Protein AF-A0A949EMU1-F1 (afdb_monomer_lite)

Sequence (107 aa):
MLPRSVVQKVAEDYVKRFVQDVKIEEVCFRVFEEVDEIILSYLNSFIKPIDGANELLNQLRNRGCKLAIATTDKTERAELALKHLGISDLFDIVVGADKVEKSKPDS

Secondary structure (DSSP, 8-state):
---HHHHHHHHHHHHHTT-SS--HHHHHHHHHHHHHHHHHHTHHHH--PPTTHHHHHHHHHHTT---EEE-SS-HHHHHHHHHHTT-GGG-SEEE-GGG-SS-TT--

Structure (mmCIF, N/CA/C/O backbone):
data_AF-A0A949EMU1-F1
#
_entry.id   AF-A0A949EMU1-F1
#
loop_
_atom_site.group_PDB
_atom_site.id
_atom_site.type_symbol
_atom_site.label_atom_id
_atom_site.label_alt_id
_atom_site.label_comp_id
_atom_site.label_asym_id
_atom_site.label_entity_id
_atom_site.label_seq_id
_atom_site.pdbx_PDB_ins_code
_atom_site.Cartn_x
_atom_site.Cartn_y
_atom_site.Cartn_z
_atom_site.occupancy
_atom_site.B_iso_or_equiv
_atom_site.auth_seq_id
_atom_site.auth_comp_id
_atom_site.auth_asym_id
_atom_site.auth_atom_id
_atom_site.pdbx_PDB_model_num
ATOM 1 N N . MET A 1 1 ? 12.077 -21.052 -3.722 1.00 63.72 1 MET A N 1
ATOM 2 C CA . MET A 1 1 ? 11.858 -19.865 -4.578 1.00 63.72 1 MET A CA 1
ATOM 3 C C . MET A 1 1 ? 13.225 -19.302 -4.941 1.00 63.72 1 MET A C 1
ATOM 5 O O . MET A 1 1 ? 14.073 -19.261 -4.058 1.00 63.72 1 MET A O 1
ATOM 9 N N . LEU A 1 2 ? 13.481 -18.962 -6.208 1.00 70.50 2 LEU A N 1
ATOM 10 C CA . LEU A 1 2 ? 14.756 -18.345 -6.603 1.00 70.50 2 LEU A CA 1
ATOM 11 C C . LEU A 1 2 ? 14.876 -16.938 -5.982 1.00 70.50 2 LEU A C 1
ATOM 13 O O . LEU A 1 2 ? 13.848 -16.267 -5.847 1.00 70.50 2 LEU A O 1
ATOM 17 N N . PRO A 1 3 ? 16.083 -16.469 -5.609 1.00 79.94 3 PRO A N 1
ATOM 18 C CA . PRO A 1 3 ? 16.269 -15.097 -5.141 1.00 79.94 3 PRO A CA 1
ATOM 19 C C . PRO A 1 3 ? 15.814 -14.084 -6.201 1.00 79.94 3 PRO A C 1
ATOM 21 O O . PRO A 1 3 ? 16.055 -14.294 -7.392 1.00 79.94 3 PRO A O 1
ATOM 24 N N . ARG A 1 4 ? 15.199 -12.966 -5.780 1.00 70.88 4 ARG A N 1
ATOM 25 C CA . ARG A 1 4 ? 14.719 -11.904 -6.694 1.00 70.88 4 ARG A CA 1
ATOM 26 C C . ARG A 1 4 ? 15.803 -11.431 -7.665 1.00 70.88 4 ARG A C 1
ATOM 28 O O . ARG A 1 4 ? 15.521 -11.284 -8.847 1.00 70.88 4 ARG A O 1
ATOM 35 N N . SER A 1 5 ? 17.038 -11.284 -7.187 1.00 75.62 5 SER A N 1
ATOM 36 C CA . SER A 1 5 ? 18.192 -10.889 -8.003 1.00 75.62 5 SER A CA 1
ATOM 37 C C . SER A 1 5 ? 18.497 -11.870 -9.140 1.00 75.62 5 SER A C 1
ATOM 39 O O . SER A 1 5 ? 18.894 -11.452 -10.224 1.00 75.62 5 SER A O 1
ATOM 41 N N . VAL A 1 6 ? 18.277 -13.171 -8.926 1.00 83.75 6 VAL A N 1
ATOM 42 C CA . VAL A 1 6 ? 18.477 -14.200 -9.958 1.00 83.75 6 VAL A CA 1
ATOM 43 C C . VAL A 1 6 ? 17.371 -14.125 -11.004 1.00 83.75 6 VAL A C 1
ATOM 45 O O . VAL A 1 6 ? 17.660 -14.147 -12.195 1.00 83.75 6 VAL A O 1
ATOM 48 N N . VAL A 1 7 ? 16.114 -13.999 -10.569 1.00 84.00 7 VAL A N 1
ATOM 49 C CA . VAL A 1 7 ? 14.965 -13.880 -11.482 1.00 84.00 7 VAL A CA 1
ATOM 50 C C . VAL A 1 7 ? 15.090 -12.628 -12.348 1.00 84.00 7 VAL A C 1
ATOM 52 O O . VAL A 1 7 ? 14.902 -12.708 -13.559 1.00 84.00 7 VAL A O 1
ATOM 55 N N . GLN A 1 8 ? 15.467 -11.500 -11.741 1.00 81.75 8 GLN A N 1
ATOM 56 C CA . GLN A 1 8 ? 15.688 -10.249 -12.454 1.00 81.75 8 GLN A CA 1
ATOM 57 C C . GLN A 1 8 ? 16.774 -10.419 -13.519 1.00 81.75 8 GLN A C 1
ATOM 59 O O . GLN A 1 8 ? 16.510 -10.177 -14.690 1.00 81.75 8 GLN A O 1
ATOM 64 N N . LYS A 1 9 ? 17.948 -10.947 -13.153 1.00 84.31 9 LYS A N 1
ATOM 65 C CA . LYS A 1 9 ? 19.047 -11.139 -14.107 1.00 84.31 9 LYS A CA 1
ATOM 66 C C . LYS A 1 9 ? 18.679 -12.049 -15.285 1.00 84.31 9 LYS A C 1
ATOM 68 O O . LYS A 1 9 ? 19.050 -11.760 -16.416 1.00 84.31 9 LYS A O 1
ATOM 73 N N . VAL A 1 10 ? 17.903 -13.109 -15.049 1.00 88.62 10 VAL A N 1
ATOM 74 C CA . VAL A 1 10 ? 17.406 -13.986 -16.126 1.00 88.62 10 VAL A CA 1
ATOM 75 C C . VAL A 1 10 ? 16.470 -13.236 -17.079 1.00 88.62 10 VAL A C 1
ATOM 77 O O . VAL A 1 10 ? 16.575 -13.413 -18.293 1.00 88.62 10 VAL A O 1
ATOM 80 N N . ALA A 1 11 ? 15.571 -12.400 -16.553 1.00 85.56 11 ALA A N 1
ATOM 81 C CA . ALA A 1 11 ? 14.683 -11.581 -17.376 1.00 85.56 11 ALA A CA 1
ATOM 82 C C . ALA A 1 11 ? 15.474 -10.559 -18.212 1.00 85.56 11 ALA A C 1
ATOM 84 O O . ALA A 1 11 ? 15.238 -10.426 -19.412 1.00 85.56 11 ALA A O 1
ATOM 85 N N . GLU A 1 12 ? 16.462 -9.903 -17.600 1.00 84.88 12 GLU A N 1
ATOM 86 C CA . GLU A 1 12 ? 17.366 -8.967 -18.273 1.00 84.88 12 GLU A CA 1
ATOM 87 C C . GLU A 1 12 ? 18.137 -9.630 -19.423 1.00 84.88 12 GLU A C 1
ATOM 89 O O . GLU A 1 12 ? 18.146 -9.125 -20.550 1.00 84.88 12 GLU A O 1
ATOM 94 N N . ASP A 1 13 ? 18.750 -10.785 -19.153 1.00 87.62 13 ASP A N 1
ATOM 95 C CA . ASP A 1 13 ? 19.507 -11.554 -20.142 1.00 87.62 13 ASP A CA 1
ATOM 96 C C . ASP A 1 13 ? 18.611 -12.039 -21.289 1.00 87.62 13 ASP A C 1
ATOM 98 O O . ASP A 1 13 ? 19.051 -12.088 -22.438 1.00 87.62 13 ASP A O 1
ATOM 102 N N . TYR A 1 14 ? 17.351 -12.386 -21.006 1.00 88.06 14 TYR A N 1
ATOM 103 C CA . TYR A 1 14 ? 16.387 -12.784 -22.029 1.00 88.06 14 TYR A CA 1
ATOM 104 C C . TYR A 1 14 ? 16.056 -11.629 -22.981 1.00 88.06 14 TYR A C 1
ATOM 106 O O . TYR A 1 14 ? 16.136 -11.809 -24.194 1.00 88.06 14 TYR A O 1
ATOM 114 N N . VAL A 1 15 ? 15.743 -10.437 -22.460 1.00 85.00 15 VAL A N 1
ATOM 115 C CA . VAL A 1 15 ? 15.397 -9.259 -23.281 1.00 85.00 15 VAL A CA 1
ATOM 116 C C . VAL A 1 15 ? 16.571 -8.833 -24.167 1.00 85.00 15 VAL A C 1
ATOM 118 O O . VAL A 1 15 ? 16.394 -8.594 -25.364 1.00 85.00 15 VAL A O 1
ATOM 121 N N . LYS A 1 16 ? 17.792 -8.835 -23.615 1.00 85.31 16 LYS A N 1
ATOM 122 C CA . LYS A 1 16 ? 19.028 -8.494 -24.343 1.00 85.31 16 LYS A CA 1
ATOM 123 C C . LYS A 1 16 ? 19.326 -9.406 -25.539 1.00 85.31 16 LYS A C 1
ATOM 125 O O . LYS A 1 16 ? 20.077 -9.009 -26.425 1.00 85.31 16 LYS A O 1
ATOM 130 N N . ARG A 1 17 ? 18.747 -10.614 -25.606 1.00 87.81 17 ARG A N 1
ATOM 131 C CA . ARG A 1 17 ? 18.896 -11.506 -26.775 1.00 87.81 17 ARG A CA 1
ATOM 132 C C . ARG A 1 17 ? 18.153 -11.004 -28.011 1.00 87.81 17 ARG A C 1
ATOM 134 O O . ARG A 1 17 ? 18.533 -11.380 -29.115 1.00 87.81 17 ARG A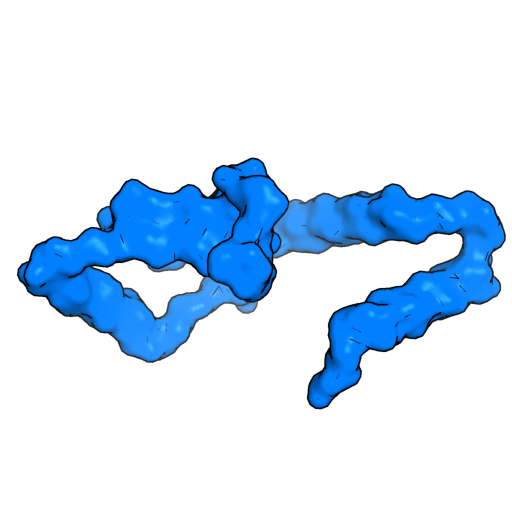 O 1
ATOM 141 N N . PHE A 1 18 ? 17.107 -10.201 -27.832 1.00 85.38 18 PHE A N 1
ATOM 142 C CA . PHE A 1 18 ? 16.237 -9.753 -28.922 1.00 85.38 18 PHE A CA 1
ATOM 143 C C . PHE A 1 18 ? 16.444 -8.283 -29.290 1.00 85.38 18 PHE A C 1
ATOM 145 O O . PHE A 1 18 ? 16.166 -7.907 -30.425 1.00 85.38 18 PHE A O 1
ATOM 152 N N . VAL A 1 19 ? 16.939 -7.458 -28.361 1.00 83.12 19 VAL A N 1
ATOM 153 C CA . VAL A 1 19 ? 17.149 -6.022 -28.584 1.00 83.12 19 VAL A CA 1
ATOM 154 C C . VAL A 1 19 ? 18.510 -5.603 -28.028 1.00 83.12 19 VAL A C 1
ATOM 156 O O . VAL A 1 19 ? 18.767 -5.751 -26.832 1.00 83.12 19 VAL A O 1
ATOM 159 N N . GLN A 1 20 ? 19.381 -5.079 -28.896 1.00 73.75 20 GLN A N 1
ATOM 160 C CA . GLN A 1 20 ? 20.632 -4.435 -28.482 1.00 73.75 20 GLN A CA 1
ATOM 161 C C . GLN A 1 20 ? 20.378 -2.957 -28.140 1.00 73.75 20 GLN A C 1
ATOM 163 O O . GLN A 1 20 ? 19.461 -2.352 -28.687 1.00 73.75 20 GLN A O 1
ATOM 168 N N . ASP A 1 21 ? 21.157 -2.404 -27.205 1.00 74.25 21 ASP A N 1
ATOM 169 C CA . ASP A 1 21 ? 21.038 -1.023 -26.696 1.00 74.25 21 ASP A CA 1
ATOM 170 C C . ASP A 1 21 ? 19.704 -0.660 -26.010 1.00 74.25 21 ASP A C 1
ATOM 172 O O . ASP A 1 21 ? 19.245 0.481 -26.050 1.00 74.25 21 ASP A O 1
ATOM 176 N N . VAL A 1 22 ? 19.087 -1.613 -25.305 1.00 77.62 22 VAL A N 1
ATOM 177 C CA . VAL A 1 22 ? 17.953 -1.330 -24.409 1.00 77.62 22 VAL A CA 1
ATOM 178 C C . VAL A 1 22 ? 18.435 -0.891 -23.025 1.00 77.62 22 VAL A C 1
ATOM 180 O O . VAL A 1 22 ? 19.202 -1.595 -22.364 1.00 77.62 22 VAL A O 1
ATOM 183 N N . LYS A 1 23 ? 17.912 0.247 -22.549 1.00 83.94 23 LYS A N 1
ATOM 184 C CA . LYS A 1 23 ? 17.961 0.632 -21.133 1.00 83.94 23 LYS A CA 1
ATOM 185 C C . LYS A 1 23 ? 16.914 -0.169 -20.372 1.00 83.94 23 LYS A C 1
ATOM 187 O O . LYS A 1 23 ? 15.724 0.141 -20.411 1.00 83.94 23 LYS A O 1
ATOM 192 N N . ILE A 1 24 ? 17.362 -1.233 -19.721 1.00 78.94 24 ILE A N 1
ATOM 193 C CA . ILE A 1 24 ? 16.494 -2.172 -19.005 1.00 78.94 24 ILE A CA 1
ATOM 194 C C . ILE A 1 24 ? 15.673 -1.458 -17.937 1.00 78.94 24 ILE A C 1
ATOM 196 O O . ILE A 1 24 ? 14.498 -1.763 -17.779 1.00 78.94 24 ILE A O 1
ATOM 200 N N . GLU A 1 25 ? 16.262 -0.492 -17.241 1.00 78.25 25 GLU A N 1
ATOM 201 C CA . GLU A 1 25 ? 15.592 0.268 -16.189 1.00 78.25 25 GLU A CA 1
ATOM 202 C C . GLU A 1 25 ? 14.366 1.010 -16.734 1.00 78.25 25 GLU A C 1
ATOM 204 O O . GLU A 1 25 ? 13.311 1.008 -16.106 1.00 78.25 25 GLU A O 1
ATOM 209 N N . GLU A 1 26 ? 14.485 1.586 -17.931 1.00 81.94 26 GLU A N 1
ATOM 210 C CA . GLU A 1 26 ? 13.410 2.319 -18.599 1.00 81.94 26 GLU A CA 1
ATOM 211 C C . GLU A 1 26 ? 12.307 1.372 -19.089 1.00 81.94 26 GLU A C 1
ATOM 213 O O . GLU A 1 26 ? 11.123 1.646 -18.904 1.00 81.94 26 GLU A O 1
ATOM 218 N N . VAL A 1 27 ? 12.681 0.213 -19.640 1.00 83.94 27 VAL A N 1
ATOM 219 C CA . VAL A 1 27 ? 11.716 -0.829 -20.028 1.00 83.94 27 VAL A CA 1
ATOM 220 C C . VAL A 1 27 ? 10.968 -1.360 -18.808 1.00 83.94 27 VAL A C 1
ATOM 222 O O . VAL A 1 27 ? 9.743 -1.436 -18.830 1.00 83.94 27 VAL A O 1
ATOM 225 N N . CYS A 1 28 ? 11.685 -1.688 -17.732 1.00 81.31 28 CYS A N 1
ATOM 226 C CA . CYS A 1 28 ? 11.091 -2.126 -16.475 1.00 81.31 28 CYS A CA 1
ATOM 227 C C . CYS A 1 28 ? 10.118 -1.077 -15.940 1.00 81.31 28 CYS A C 1
ATOM 229 O O . CYS A 1 28 ? 8.997 -1.431 -15.592 1.00 81.31 28 CYS A O 1
ATOM 231 N N . PHE A 1 29 ? 10.518 0.198 -15.914 1.00 80.12 29 PHE A N 1
ATOM 232 C CA . PHE A 1 29 ? 9.661 1.288 -15.454 1.00 80.12 29 PHE A CA 1
ATOM 233 C C . PHE A 1 29 ? 8.344 1.343 -16.237 1.00 80.12 29 PHE A C 1
ATOM 235 O O . PHE A 1 29 ? 7.279 1.310 -15.627 1.00 80.12 29 PHE A O 1
ATOM 242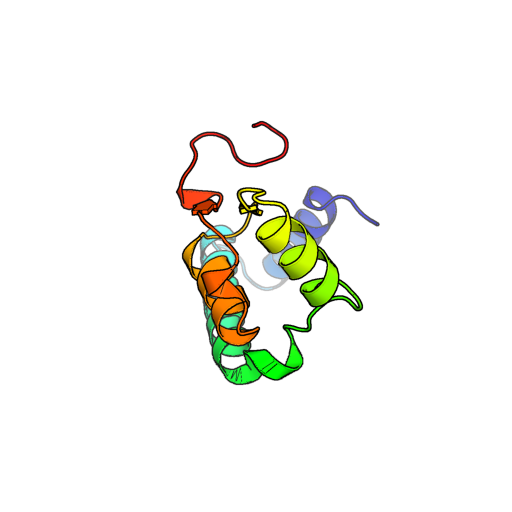 N N . ARG A 1 30 ? 8.405 1.312 -17.574 1.00 84.62 30 ARG A N 1
ATOM 243 C CA . ARG A 1 30 ? 7.205 1.328 -18.425 1.00 84.62 30 ARG A CA 1
ATOM 244 C C . ARG A 1 30 ? 6.312 0.107 -18.217 1.00 84.62 30 ARG A C 1
ATOM 246 O O . ARG A 1 30 ? 5.102 0.251 -18.120 1.00 84.62 30 ARG A O 1
ATOM 253 N N . VAL A 1 31 ? 6.900 -1.087 -18.107 1.00 86.38 31 VAL A N 1
ATOM 254 C CA . VAL A 1 31 ? 6.137 -2.317 -17.834 1.00 86.38 31 VAL A CA 1
ATOM 255 C C . VAL A 1 31 ? 5.455 -2.245 -16.468 1.00 86.38 31 VAL A C 1
ATOM 257 O O . VAL A 1 31 ? 4.310 -2.669 -16.344 1.00 86.38 31 VAL A O 1
ATOM 260 N N . PHE A 1 32 ? 6.122 -1.706 -15.443 1.00 83.62 32 PHE A N 1
ATOM 261 C CA . PHE A 1 32 ? 5.495 -1.504 -14.138 1.00 83.62 32 PHE A CA 1
ATOM 262 C C . PHE A 1 32 ? 4.338 -0.505 -14.211 1.00 83.62 32 PHE A C 1
ATOM 264 O O . PHE A 1 32 ? 3.291 -0.791 -13.646 1.00 83.62 32 PHE A O 1
ATOM 271 N N . GLU A 1 33 ? 4.480 0.610 -14.932 1.00 84.06 33 GLU A N 1
ATOM 272 C CA . GLU A 1 33 ? 3.375 1.561 -15.124 1.00 84.06 33 GLU A CA 1
ATOM 273 C C . GLU A 1 33 ? 2.177 0.922 -15.842 1.00 84.06 33 GLU A C 1
ATOM 275 O O . GLU A 1 33 ? 1.049 1.041 -15.371 1.00 84.06 33 GLU A O 1
ATOM 280 N N . GLU A 1 34 ? 2.407 0.164 -16.917 1.00 87.81 34 GLU A N 1
ATOM 281 C CA . GLU A 1 34 ? 1.335 -0.544 -17.632 1.00 87.81 34 GLU A CA 1
ATOM 282 C C . GLU A 1 34 ? 0.643 -1.595 -16.746 1.00 87.81 34 GLU A C 1
ATOM 284 O O . GLU A 1 34 ? -0.584 -1.708 -16.728 1.00 87.81 34 GLU A O 1
ATOM 289 N N . VAL A 1 35 ? 1.417 -2.369 -15.976 1.00 85.50 35 VAL A N 1
ATOM 290 C CA . VAL A 1 35 ? 0.869 -3.342 -15.018 1.00 85.50 35 VAL A CA 1
ATOM 291 C C . VAL A 1 35 ? 0.050 -2.638 -13.942 1.00 85.50 35 VAL A C 1
ATOM 293 O O . VAL A 1 35 ? -1.012 -3.135 -13.562 1.00 85.50 35 VAL A O 1
ATOM 296 N N . ASP A 1 36 ? 0.515 -1.487 -13.467 1.00 82.19 36 ASP A N 1
ATOM 297 C CA . ASP A 1 36 ? -0.189 -0.685 -12.479 1.00 82.19 36 ASP A CA 1
ATOM 298 C C . ASP A 1 36 ? -1.550 -0.237 -13.027 1.00 82.19 36 ASP A C 1
ATOM 300 O O . ASP A 1 36 ? -2.567 -0.505 -12.388 1.00 82.19 36 ASP A O 1
ATOM 304 N N . GLU A 1 37 ? -1.611 0.316 -14.242 1.00 85.50 37 GLU A N 1
ATOM 305 C CA . GLU A 1 37 ? -2.865 0.693 -14.917 1.00 85.50 37 GLU A CA 1
ATOM 306 C C . GLU A 1 37 ? -3.841 -0.486 -15.094 1.00 85.50 37 GLU A C 1
ATOM 308 O O . GLU A 1 37 ? -5.059 -0.350 -14.900 1.00 85.50 37 GLU A O 1
ATOM 313 N N . ILE A 1 38 ? -3.322 -1.675 -15.413 1.00 85.56 38 ILE A N 1
ATOM 314 C CA . ILE A 1 38 ? -4.129 -2.897 -15.503 1.00 85.56 38 ILE A CA 1
ATOM 315 C C . ILE A 1 38 ? -4.686 -3.264 -14.125 1.00 85.56 38 ILE A C 1
ATOM 317 O O . ILE A 1 38 ? -5.881 -3.531 -13.993 1.00 85.56 38 ILE A O 1
ATOM 321 N N . ILE A 1 39 ? -3.856 -3.256 -13.079 1.00 82.62 39 ILE A N 1
ATOM 322 C CA . ILE A 1 39 ? -4.301 -3.566 -11.714 1.00 82.62 39 ILE A CA 1
ATOM 323 C C . ILE A 1 39 ? -5.402 -2.593 -11.281 1.00 82.62 39 ILE A C 1
ATOM 325 O O . ILE A 1 39 ? -6.412 -3.044 -10.740 1.00 82.62 39 ILE A O 1
ATOM 329 N N . LEU A 1 40 ? -5.263 -1.297 -11.582 1.00 79.81 40 LEU A N 1
ATOM 330 C CA . LEU A 1 40 ? -6.287 -0.278 -11.320 1.00 79.81 40 LEU A CA 1
ATOM 331 C C . LEU A 1 40 ? -7.629 -0.605 -11.985 1.00 79.81 40 LEU A C 1
ATOM 333 O O . LEU A 1 40 ? -8.687 -0.446 -11.373 1.00 79.81 40 LEU A O 1
ATOM 337 N N . SER A 1 41 ? -7.588 -1.109 -13.216 1.00 83.12 41 SER A N 1
ATOM 338 C CA . SER A 1 41 ? -8.781 -1.468 -13.990 1.00 83.12 41 SER A CA 1
ATOM 339 C C . SER A 1 41 ? -9.458 -2.756 -13.498 1.00 83.12 41 SER A C 1
ATOM 341 O O . SER A 1 41 ? -10.644 -2.968 -13.752 1.00 83.12 41 SER A O 1
ATOM 343 N N . TYR A 1 42 ? -8.733 -3.609 -12.764 1.00 83.00 42 TYR A N 1
ATOM 344 C CA . TYR A 1 42 ? -9.188 -4.940 -12.345 1.00 83.00 42 TYR A CA 1
ATOM 345 C C . TYR A 1 42 ? -8.987 -5.221 -10.847 1.00 83.00 42 TYR A C 1
ATOM 347 O O . TYR A 1 42 ? -8.852 -6.385 -10.461 1.00 83.00 42 TYR A O 1
ATOM 355 N N . LEU A 1 43 ? -9.015 -4.194 -9.986 1.00 77.31 43 LEU A N 1
ATOM 356 C CA . LEU A 1 43 ? -8.712 -4.313 -8.547 1.00 77.31 43 LEU A CA 1
ATOM 357 C C . LEU A 1 43 ? -9.442 -5.486 -7.862 1.00 77.31 43 LEU A C 1
ATOM 359 O O . LEU A 1 43 ? -8.803 -6.267 -7.159 1.00 77.31 43 LEU A O 1
ATOM 363 N N . ASN A 1 44 ? -10.730 -5.695 -8.174 1.00 75.06 44 ASN A N 1
ATOM 364 C CA . ASN A 1 44 ? -11.554 -6.788 -7.624 1.00 75.06 44 ASN A CA 1
ATOM 365 C C . ASN A 1 44 ? -10.983 -8.198 -7.885 1.00 75.06 44 ASN A C 1
ATOM 367 O O . ASN A 1 44 ? -11.269 -9.143 -7.149 1.00 75.06 44 ASN A O 1
ATOM 371 N N . SER A 1 45 ? -10.222 -8.371 -8.968 1.00 80.81 45 SER A N 1
ATOM 372 C CA . SER A 1 45 ? -9.668 -9.671 -9.366 1.00 80.81 45 SER A CA 1
ATOM 373 C C . SER A 1 45 ? -8.350 -9.978 -8.660 1.00 80.81 45 SER A C 1
ATOM 375 O O . S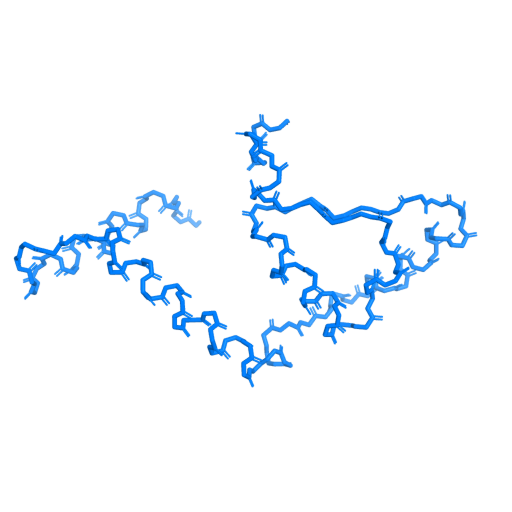ER A 1 45 ? -8.041 -11.148 -8.433 1.00 80.81 45 SER A O 1
ATOM 377 N N . PHE A 1 46 ? -7.595 -8.940 -8.293 1.00 78.44 46 PHE A N 1
ATOM 378 C CA . PHE A 1 46 ? -6.234 -9.064 -7.771 1.00 78.44 46 PHE A CA 1
ATOM 379 C C . PHE A 1 46 ? -6.124 -8.802 -6.269 1.00 78.44 46 PHE A C 1
ATOM 381 O O . PHE A 1 46 ? -5.216 -9.330 -5.629 1.00 78.44 46 PHE A O 1
ATOM 388 N N . ILE A 1 47 ? -7.039 -8.023 -5.692 1.00 84.12 47 ILE A N 1
ATOM 389 C CA . ILE A 1 47 ? -6.991 -7.621 -4.288 1.00 84.12 47 ILE A CA 1
ATOM 390 C C . ILE A 1 47 ? -8.148 -8.282 -3.550 1.00 84.12 47 ILE A C 1
ATOM 392 O O . ILE A 1 47 ? -9.314 -7.966 -3.771 1.00 84.12 47 ILE A O 1
ATOM 396 N N . LYS A 1 48 ? -7.816 -9.212 -2.655 1.00 84.81 48 LYS A N 1
ATOM 397 C CA . LYS A 1 48 ? -8.785 -9.906 -1.804 1.00 84.81 48 LYS A CA 1
ATOM 398 C C . LYS A 1 48 ? -8.323 -9.853 -0.352 1.00 84.81 48 LYS A C 1
ATOM 400 O O . LYS A 1 48 ? -7.122 -9.983 -0.104 1.00 84.81 48 LYS A O 1
ATOM 405 N N . PRO A 1 49 ? -9.245 -9.661 0.605 1.00 83.19 49 PRO A N 1
ATOM 406 C CA . PRO A 1 49 ? -8.895 -9.742 2.010 1.00 83.19 49 PRO A CA 1
ATOM 407 C C . PRO A 1 49 ? -8.474 -11.174 2.350 1.00 83.19 49 PRO A C 1
ATOM 409 O O . PRO A 1 49 ? -8.983 -12.140 1.782 1.00 83.19 49 PRO A O 1
ATOM 412 N N . ILE A 1 50 ? -7.546 -11.302 3.293 1.00 90.00 50 ILE A N 1
ATOM 413 C CA . ILE A 1 50 ? -7.245 -12.589 3.917 1.00 90.00 50 ILE A CA 1
ATOM 414 C C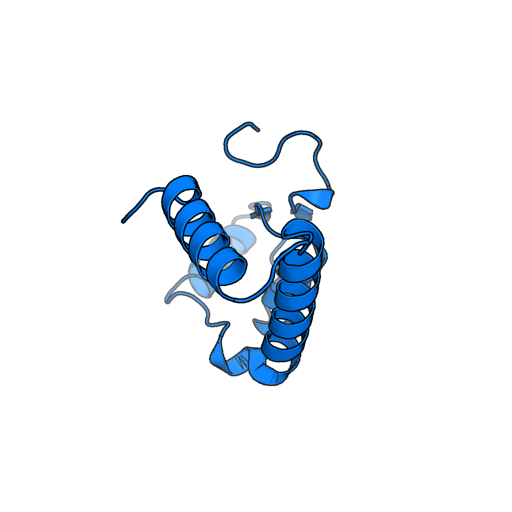 . ILE A 1 50 ? -8.387 -12.913 4.882 1.00 90.00 50 ILE A C 1
ATOM 416 O O . ILE A 1 50 ? -8.839 -12.034 5.624 1.00 90.00 50 ILE A O 1
ATOM 420 N N . ASP A 1 51 ? -8.837 -14.165 4.889 1.00 91.94 51 ASP A N 1
ATOM 421 C CA . ASP A 1 51 ? -9.891 -14.620 5.793 1.00 91.94 51 ASP A CA 1
ATOM 422 C C . ASP A 1 51 ? -9.547 -14.285 7.255 1.00 91.94 51 ASP A C 1
ATOM 424 O O . ASP A 1 51 ? -8.437 -14.524 7.733 1.00 91.94 51 ASP A O 1
ATOM 428 N N . GLY A 1 52 ? -10.499 -13.669 7.960 1.00 93.19 52 GLY A N 1
ATOM 429 C CA . GLY A 1 52 ? -10.337 -13.223 9.349 1.00 93.19 52 GLY A CA 1
ATOM 430 C C . GLY A 1 52 ? -9.563 -11.911 9.546 1.00 93.19 52 GLY A C 1
ATOM 431 O O . GLY A 1 52 ? -9.582 -11.368 10.651 1.00 93.19 52 GLY A O 1
ATOM 432 N N . ALA A 1 53 ? -8.936 -11.338 8.509 1.00 93.50 53 ALA A N 1
ATOM 433 C CA . ALA A 1 53 ? -8.164 -10.098 8.652 1.00 93.50 53 ALA A CA 1
ATOM 434 C C . ALA A 1 53 ? -9.036 -8.919 9.109 1.00 93.50 53 ALA A C 1
ATOM 436 O O . ALA A 1 53 ? -8.698 -8.235 10.074 1.00 93.50 53 ALA A O 1
ATOM 437 N N . ASN A 1 54 ? -10.190 -8.712 8.470 1.00 92.75 54 ASN A N 1
ATOM 438 C CA . ASN A 1 54 ? -11.097 -7.617 8.825 1.00 92.75 54 ASN A CA 1
ATOM 439 C C . ASN A 1 54 ? -11.632 -7.759 10.255 1.00 92.75 54 ASN A C 1
ATOM 441 O O . ASN A 1 54 ? -11.750 -6.766 10.971 1.00 92.75 54 ASN A O 1
ATOM 445 N N . GLU A 1 55 ? -11.939 -8.982 10.689 1.00 95.25 55 GLU A N 1
ATOM 446 C CA . GLU A 1 55 ? -12.407 -9.236 12.051 1.00 95.25 55 GLU A CA 1
ATOM 447 C C . GLU A 1 55 ? -11.320 -8.893 13.076 1.00 95.25 55 GLU A C 1
ATOM 449 O O . GLU A 1 55 ? -11.572 -8.132 14.011 1.00 95.25 55 GLU A O 1
ATOM 454 N N . 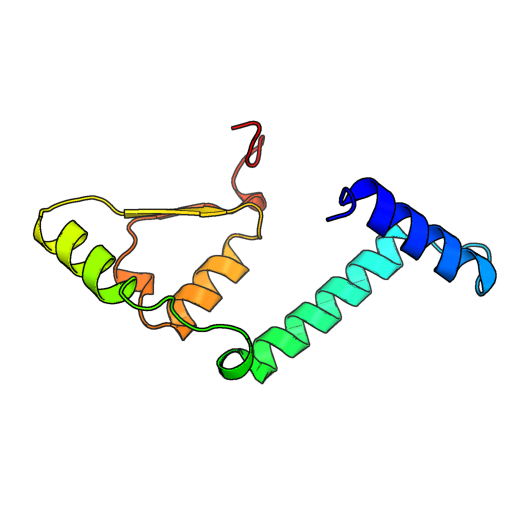LEU A 1 56 ? -10.092 -9.373 12.858 1.00 96.00 56 LEU A N 1
ATOM 455 C CA . LEU A 1 56 ? -8.953 -9.076 13.720 1.00 96.00 56 LEU A CA 1
ATOM 456 C C . LEU A 1 56 ? -8.694 -7.566 13.827 1.00 96.00 56 LEU A C 1
ATOM 458 O O . LEU A 1 56 ? -8.556 -7.043 14.933 1.00 96.00 56 LEU A O 1
ATOM 462 N N . LEU A 1 57 ? -8.655 -6.856 12.695 1.00 96.06 57 LEU A N 1
ATOM 463 C CA . LEU A 1 57 ? -8.404 -5.410 12.668 1.00 96.06 57 LEU A CA 1
ATOM 464 C C . LEU A 1 57 ? -9.481 -4.637 13.445 1.00 96.06 57 LEU A C 1
ATOM 466 O O . LEU A 1 57 ? -9.155 -3.751 14.238 1.00 96.06 57 LEU A O 1
ATOM 470 N N . ASN A 1 58 ? -10.754 -5.013 13.290 1.00 95.75 58 ASN A N 1
ATOM 471 C CA . ASN A 1 58 ? -11.852 -4.413 14.049 1.00 95.75 58 ASN A CA 1
ATOM 472 C C . ASN A 1 58 ? -11.748 -4.706 15.552 1.00 95.75 58 ASN A C 1
ATOM 474 O O . ASN A 1 58 ? -11.916 -3.800 16.369 1.00 95.75 58 ASN A O 1
ATOM 478 N N . GLN A 1 59 ? -11.426 -5.943 15.943 1.00 97.69 59 GLN A N 1
ATOM 479 C CA . GLN A 1 59 ? -11.232 -6.292 17.354 1.00 97.69 59 GLN A CA 1
ATOM 480 C C . GLN A 1 59 ? -10.087 -5.492 17.990 1.00 97.69 59 GLN A C 1
ATOM 482 O O . GLN A 1 59 ? -10.219 -5.032 19.125 1.00 97.69 59 GLN A O 1
ATOM 487 N N . LEU A 1 60 ? -8.981 -5.291 17.267 1.00 97.38 60 LEU A N 1
ATOM 488 C CA . LEU A 1 60 ? -7.859 -4.475 17.732 1.00 97.38 60 LEU A CA 1
ATOM 489 C C . LEU A 1 60 ? -8.268 -3.006 17.920 1.00 97.38 60 LEU A C 1
ATOM 491 O O . LEU A 1 60 ? -7.997 -2.433 18.976 1.00 97.38 60 LEU A O 1
ATOM 495 N N . ARG A 1 61 ? -8.981 -2.406 16.956 1.00 95.88 61 ARG A N 1
ATOM 496 C CA . ARG A 1 61 ? -9.496 -1.026 17.080 1.00 95.88 61 ARG A CA 1
ATOM 497 C C . ARG A 1 61 ? -10.456 -0.872 18.256 1.00 95.88 61 ARG A C 1
ATOM 499 O O . ARG A 1 61 ? -10.302 0.062 19.038 1.00 95.88 61 ARG A O 1
ATOM 506 N N . ASN A 1 62 ? -11.377 -1.817 18.444 1.00 96.94 62 ASN A N 1
ATOM 507 C CA . ASN A 1 62 ? -12.319 -1.810 19.569 1.00 96.94 62 ASN A CA 1
ATOM 508 C C . ASN A 1 62 ? -11.626 -1.923 20.937 1.00 96.94 62 ASN A C 1
ATOM 510 O O . ASN A 1 62 ? -12.172 -1.480 21.943 1.00 96.94 62 ASN A O 1
ATOM 514 N N . ARG A 1 63 ? -10.411 -2.481 20.982 1.00 97.69 63 ARG A N 1
ATOM 515 C CA . ARG A 1 63 ? -9.559 -2.527 22.182 1.00 97.69 63 ARG A CA 1
ATOM 516 C C . ARG A 1 63 ? -8.669 -1.287 22.348 1.00 97.69 63 ARG A C 1
ATOM 518 O O . ARG A 1 63 ? -7.846 -1.254 23.256 1.00 97.69 63 ARG A O 1
ATOM 525 N N . GLY A 1 64 ? -8.820 -0.277 21.491 1.00 97.12 64 GLY A N 1
ATOM 526 C CA . GLY A 1 64 ? -8.054 0.967 21.548 1.00 97.12 64 GLY A CA 1
ATOM 527 C C . GLY A 1 64 ? -6.671 0.899 20.895 1.00 97.12 64 GLY A C 1
ATOM 528 O O . GLY A 1 64 ? -5.873 1.817 21.083 1.00 97.12 64 GLY A O 1
ATOM 529 N N . CYS A 1 65 ? -6.357 -0.152 20.128 1.00 97.81 65 CYS A N 1
ATOM 530 C CA . CYS A 1 65 ? -5.081 -0.232 19.420 1.00 97.81 65 CYS A CA 1
ATOM 531 C C . CYS A 1 65 ? -5.030 0.761 18.250 1.00 97.81 65 CYS A C 1
ATOM 533 O O . CYS A 1 65 ? -5.966 0.861 17.452 1.00 97.81 65 CYS A O 1
ATOM 535 N N . LYS A 1 66 ? -3.887 1.440 18.115 1.00 97.62 66 LYS A N 1
ATOM 536 C CA . LYS A 1 66 ? -3.519 2.178 16.905 1.00 97.62 66 LYS A CA 1
ATOM 537 C C . LYS A 1 66 ? -3.033 1.205 15.838 1.00 97.62 66 LYS A C 1
ATOM 539 O O . LYS A 1 66 ? -2.275 0.288 16.151 1.00 97.62 66 LYS A O 1
ATOM 544 N N . LEU A 1 67 ? -3.476 1.395 14.601 1.00 97.75 67 LEU A N 1
ATOM 545 C CA . LEU A 1 67 ? -3.147 0.518 13.480 1.00 97.75 67 LEU A CA 1
ATOM 546 C C . LEU A 1 67 ? -2.370 1.289 12.415 1.00 97.75 67 LEU A C 1
ATOM 548 O O . LEU A 1 67 ? -2.720 2.414 12.071 1.00 97.75 67 LEU A O 1
ATOM 552 N N . ALA A 1 68 ? -1.331 0.663 11.870 1.00 96.00 68 ALA A N 1
ATOM 553 C CA . ALA A 1 68 ? -0.489 1.240 10.831 1.00 96.00 68 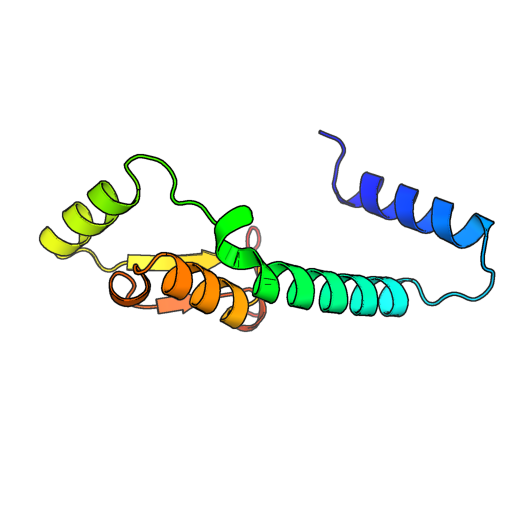ALA A CA 1
ATOM 554 C C . ALA A 1 68 ? -0.151 0.198 9.762 1.00 96.00 68 ALA A C 1
ATOM 556 O O . ALA A 1 68 ? 0.000 -0.987 10.067 1.00 96.00 68 ALA A O 1
ATOM 557 N N . ILE A 1 69 ? 0.024 0.654 8.523 1.00 95.00 69 ILE A N 1
ATOM 558 C CA . ILE A 1 69 ? 0.579 -0.149 7.429 1.00 95.00 69 ILE A CA 1
ATOM 559 C C . ILE A 1 69 ? 1.996 0.323 7.130 1.00 95.00 69 ILE A C 1
ATOM 561 O O . ILE A 1 69 ? 2.237 1.513 6.947 1.00 95.00 69 ILE A O 1
ATOM 565 N N . ALA A 1 70 ? 2.918 -0.632 7.034 1.00 93.12 70 ALA A N 1
ATOM 566 C CA . ALA A 1 70 ? 4.288 -0.400 6.596 1.00 93.12 70 ALA A CA 1
ATOM 567 C C . ALA A 1 70 ? 4.637 -1.395 5.485 1.00 93.12 70 ALA A C 1
ATOM 569 O O . ALA A 1 70 ? 4.741 -2.600 5.749 1.00 93.12 70 ALA A O 1
ATOM 570 N N . THR A 1 71 ? 4.816 -0.890 4.265 1.00 90.19 71 THR A N 1
ATOM 571 C CA . THR A 1 71 ? 5.016 -1.683 3.042 1.00 90.19 71 THR A CA 1
ATOM 572 C C . THR A 1 71 ? 6.284 -1.266 2.292 1.00 90.19 71 THR A C 1
ATOM 574 O O . THR A 1 71 ? 6.790 -0.164 2.477 1.00 90.19 71 THR A O 1
ATOM 577 N N . THR A 1 72 ? 6.808 -2.166 1.456 1.00 88.31 72 THR A N 1
ATOM 578 C CA . THR A 1 72 ? 7.875 -1.848 0.485 1.00 88.31 72 THR A CA 1
ATOM 579 C C . THR A 1 72 ? 7.319 -1.312 -0.836 1.00 88.31 72 THR A C 1
ATOM 581 O O . THR A 1 72 ? 8.087 -0.901 -1.698 1.00 88.31 72 THR A O 1
ATOM 584 N N . ASP A 1 73 ? 5.994 -1.314 -0.994 1.00 88.06 73 ASP A N 1
ATOM 585 C CA . ASP A 1 73 ? 5.309 -0.692 -2.126 1.00 88.06 73 ASP A CA 1
ATOM 586 C C . ASP A 1 73 ? 5.183 0.836 -1.934 1.00 88.06 73 ASP A C 1
ATOM 588 O O . ASP A 1 73 ? 5.468 1.363 -0.853 1.00 88.06 73 ASP A O 1
ATOM 592 N N . LYS A 1 74 ? 4.741 1.554 -2.972 1.00 89.12 74 LYS A N 1
ATOM 593 C CA . LYS A 1 74 ? 4.399 2.980 -2.884 1.00 89.12 74 LYS A CA 1
ATOM 594 C C . LYS A 1 74 ? 3.188 3.187 -1.974 1.00 89.12 74 LYS A C 1
ATOM 596 O O . LYS A 1 74 ? 2.244 2.394 -1.974 1.00 89.12 74 LYS A O 1
ATOM 601 N N . THR A 1 75 ? 3.177 4.297 -1.245 1.00 93.69 75 THR A N 1
ATOM 602 C CA . THR A 1 75 ? 2.108 4.637 -0.303 1.00 93.69 75 THR A CA 1
ATOM 603 C C . THR A 1 75 ? 0.752 4.740 -0.997 1.00 93.69 75 THR A C 1
ATOM 605 O O . THR A 1 75 ? -0.210 4.132 -0.537 1.00 93.69 75 THR A O 1
ATOM 608 N N . GLU A 1 76 ? 0.686 5.430 -2.137 1.00 91.62 76 GLU A N 1
ATOM 609 C CA . GLU A 1 76 ? -0.549 5.606 -2.916 1.00 91.62 76 GLU A CA 1
ATOM 610 C C . GLU A 1 76 ? -1.185 4.263 -3.310 1.00 91.62 76 GLU A C 1
ATOM 612 O O . GLU A 1 76 ? -2.395 4.071 -3.185 1.00 91.62 76 GLU A O 1
ATOM 617 N N . ARG A 1 77 ? -0.362 3.287 -3.715 1.00 88.31 77 ARG A N 1
ATOM 618 C CA . ARG A 1 77 ? -0.825 1.942 -4.084 1.00 88.31 77 ARG A CA 1
ATOM 619 C C . ARG A 1 77 ? -1.427 1.208 -2.892 1.00 88.31 77 ARG A C 1
ATOM 621 O O . ARG A 1 77 ? -2.479 0.580 -3.016 1.00 88.31 77 ARG A O 1
ATOM 628 N N . ALA A 1 78 ? -0.788 1.313 -1.728 1.00 92.06 78 ALA A N 1
ATOM 629 C CA . ALA A 1 78 ? -1.308 0.731 -0.498 1.00 92.06 78 ALA A CA 1
ATOM 630 C C . ALA A 1 78 ? -2.636 1.380 -0.082 1.00 92.06 78 ALA A C 1
ATOM 632 O O . ALA A 1 78 ? -3.591 0.671 0.227 1.00 92.06 78 ALA A O 1
ATOM 633 N N . GLU A 1 79 ? -2.729 2.710 -0.120 1.00 93.94 79 GLU A N 1
ATOM 634 C CA . GLU A 1 79 ? -3.956 3.445 0.210 1.00 93.94 79 GLU A CA 1
ATOM 635 C C . GLU A 1 79 ? -5.113 3.071 -0.723 1.00 93.94 79 GLU A C 1
ATOM 637 O O . GLU A 1 79 ? -6.238 2.850 -0.265 1.00 93.94 79 GLU A O 1
ATOM 642 N N . LEU A 1 80 ? -4.838 2.926 -2.019 1.00 90.75 80 LEU A N 1
ATOM 643 C CA . LEU A 1 80 ? -5.838 2.509 -2.989 1.00 90.75 80 LEU A CA 1
ATOM 644 C C . LEU A 1 80 ? -6.328 1.078 -2.748 1.00 90.75 80 LEU A C 1
ATOM 646 O O . LEU A 1 80 ? -7.534 0.829 -2.801 1.00 90.75 80 LEU A O 1
ATOM 650 N N . ALA A 1 81 ? -5.419 0.148 -2.448 1.00 90.12 81 ALA A N 1
ATOM 651 C CA . ALA A 1 81 ? -5.777 -1.223 -2.104 1.00 90.12 81 ALA A CA 1
ATOM 652 C C . ALA A 1 81 ? -6.677 -1.273 -0.857 1.00 90.12 81 ALA A C 1
ATOM 654 O O . ALA A 1 81 ? -7.698 -1.958 -0.853 1.00 90.12 81 ALA A O 1
ATOM 655 N N . LEU A 1 82 ? -6.346 -0.501 0.183 1.00 93.06 82 LEU A N 1
ATOM 656 C CA . LEU A 1 82 ? -7.158 -0.406 1.401 1.00 93.06 82 LEU A CA 1
ATOM 657 C C . LEU A 1 82 ? -8.534 0.214 1.131 1.00 93.06 82 LEU A C 1
ATOM 659 O O . LEU A 1 82 ? -9.534 -0.259 1.676 1.00 93.06 82 LEU A O 1
ATOM 663 N N . LYS A 1 83 ? -8.592 1.232 0.262 1.00 92.19 83 LYS A N 1
ATOM 664 C CA . LYS A 1 83 ? -9.844 1.898 -0.124 1.00 92.19 83 LYS A CA 1
ATOM 665 C C . LYS A 1 83 ? -10.743 0.935 -0.877 1.00 92.19 83 LYS A C 1
ATOM 667 O O . LYS A 1 83 ? -11.937 0.863 -0.606 1.00 92.19 83 LYS A O 1
ATOM 672 N N . HIS A 1 84 ? -10.152 0.171 -1.788 1.00 89.81 84 HIS A N 1
ATOM 673 C CA . HIS A 1 84 ? -10.841 -0.871 -2.528 1.00 89.81 84 HIS A CA 1
ATOM 674 C C . HIS A 1 84 ? -11.413 -1.957 -1.606 1.00 89.81 84 HIS A C 1
ATOM 676 O O . HIS A 1 84 ? -12.548 -2.385 -1.784 1.00 89.81 84 HIS A O 1
ATOM 682 N N . LEU A 1 85 ? -10.657 -2.349 -0.578 1.00 90.12 85 LEU A N 1
ATOM 683 C CA . LEU A 1 85 ? -11.091 -3.306 0.441 1.00 90.12 85 LEU A CA 1
ATOM 684 C C . LEU A 1 85 ? -12.095 -2.727 1.456 1.00 90.12 85 LEU A C 1
ATOM 686 O O . LEU A 1 85 ? -12.614 -3.477 2.280 1.00 90.12 85 LEU A O 1
ATOM 690 N N . GLY A 1 86 ? -12.362 -1.416 1.426 1.00 91.88 86 GLY A N 1
ATOM 691 C CA . GLY A 1 86 ? -13.266 -0.745 2.364 1.00 91.88 86 GLY A CA 1
ATOM 692 C C . GLY A 1 86 ? -12.741 -0.680 3.803 1.00 91.88 86 GLY A C 1
ATOM 693 O O . GLY A 1 86 ? -13.537 -0.594 4.733 1.00 91.88 86 GLY A O 1
ATOM 694 N N . ILE A 1 87 ? -11.419 -0.750 4.001 1.00 93.94 87 ILE A N 1
ATOM 695 C CA . ILE A 1 87 ? -10.788 -0.807 5.334 1.00 93.94 87 ILE A CA 1
ATOM 696 C C . ILE A 1 87 ? -9.804 0.334 5.610 1.00 93.94 87 ILE A C 1
ATOM 698 O O . ILE A 1 87 ? -9.131 0.310 6.639 1.00 93.94 87 ILE A O 1
ATOM 702 N N . SER A 1 88 ? -9.706 1.334 4.727 1.00 94.88 88 SER A N 1
ATOM 703 C CA . SER A 1 88 ? -8.810 2.487 4.920 1.00 94.88 88 SER A CA 1
ATOM 704 C C . SER A 1 88 ? -8.993 3.160 6.281 1.00 94.88 88 SER A C 1
ATOM 706 O O . SER A 1 88 ? -8.007 3.443 6.954 1.00 94.88 88 SER A O 1
ATOM 708 N N . ASP A 1 89 ? -10.239 3.323 6.729 1.00 94.56 89 ASP A N 1
ATOM 709 C CA . ASP A 1 89 ? -10.582 4.041 7.966 1.00 94.56 89 ASP A CA 1
ATOM 710 C C . ASP A 1 89 ? -10.186 3.289 9.255 1.00 94.56 89 ASP A C 1
ATOM 712 O O . ASP A 1 89 ? -10.275 3.824 10.369 1.00 94.56 89 ASP A O 1
ATOM 716 N N . LEU A 1 90 ? -9.735 2.035 9.132 1.00 95.38 90 LEU A N 1
ATOM 717 C CA . LEU A 1 90 ? -9.205 1.274 10.261 1.00 95.38 90 LEU A CA 1
ATOM 718 C C . LEU A 1 90 ? -7.779 1.701 10.626 1.00 95.38 90 LEU A C 1
ATOM 720 O O . LEU A 1 90 ? -7.376 1.504 11.773 1.00 95.38 90 LEU A O 1
ATOM 724 N N . PHE A 1 91 ? -7.025 2.276 9.687 1.00 97.12 91 PHE A N 1
ATOM 725 C CA . PHE A 1 91 ? -5.609 2.591 9.861 1.00 97.12 91 PHE A CA 1
ATOM 726 C C . PHE A 1 91 ? -5.394 4.070 10.184 1.00 97.12 91 PHE A C 1
ATOM 728 O O . PHE A 1 91 ? -5.955 4.954 9.549 1.00 97.12 91 PHE A O 1
ATOM 735 N N . ASP A 1 92 ? -4.547 4.341 11.175 1.00 97.12 92 ASP A N 1
ATOM 736 C CA . ASP A 1 92 ? -4.163 5.698 11.567 1.00 97.12 92 ASP A CA 1
ATOM 737 C C . ASP A 1 92 ? -3.070 6.270 10.647 1.00 97.12 92 ASP A C 1
ATOM 739 O O . ASP A 1 92 ? -2.953 7.486 10.507 1.00 97.12 92 ASP A O 1
ATOM 743 N N . ILE A 1 93 ? -2.252 5.407 10.031 1.00 96.25 93 ILE A N 1
ATOM 744 C CA . ILE A 1 93 ? -1.190 5.813 9.105 1.00 96.25 93 ILE A CA 1
ATOM 745 C C . ILE A 1 93 ? -0.829 4.700 8.112 1.00 96.25 93 ILE A C 1
ATOM 747 O O . ILE A 1 93 ? -0.810 3.513 8.451 1.00 96.25 93 ILE A O 1
ATOM 751 N N . VAL A 1 94 ? -0.483 5.102 6.889 1.00 96.19 94 VAL A N 1
ATOM 752 C CA . VAL A 1 94 ? 0.075 4.239 5.841 1.00 96.19 94 VAL A CA 1
ATOM 753 C C . VAL A 1 94 ? 1.430 4.800 5.409 1.00 96.19 94 VAL A C 1
ATOM 755 O O . VAL A 1 94 ? 1.543 5.974 5.044 1.00 96.19 94 VAL A O 1
ATOM 758 N N . VAL A 1 95 ? 2.462 3.957 5.468 1.00 94.44 95 VAL A N 1
ATOM 759 C CA . VAL A 1 95 ? 3.845 4.298 5.113 1.00 94.44 95 VAL A CA 1
ATOM 760 C C . VAL A 1 95 ? 4.363 3.301 4.076 1.00 94.44 95 VAL A C 1
ATOM 762 O O . VAL A 1 95 ? 4.537 2.114 4.369 1.00 94.44 95 VAL A O 1
ATOM 765 N N . GLY A 1 96 ? 4.584 3.785 2.856 1.00 92.81 96 GLY A N 1
ATOM 766 C CA . GLY A 1 96 ? 5.276 3.066 1.789 1.00 92.81 96 GLY A CA 1
ATOM 767 C C . GLY A 1 96 ? 6.774 3.365 1.742 1.00 92.81 96 GLY A C 1
ATOM 768 O O . GLY A 1 96 ? 7.285 4.193 2.500 1.00 92.81 96 GLY A O 1
ATOM 769 N N . ALA A 1 97 ? 7.479 2.700 0.826 1.00 90.25 97 ALA A N 1
ATOM 770 C CA . ALA A 1 97 ? 8.920 2.883 0.632 1.00 90.25 97 ALA A CA 1
ATOM 771 C C . ALA A 1 97 ? 9.287 4.305 0.176 1.00 90.25 97 ALA A C 1
ATOM 773 O O . ALA A 1 97 ? 10.376 4.782 0.467 1.00 90.25 97 ALA A O 1
ATOM 774 N N . ASP A 1 98 ? 8.364 5.002 -0.487 1.00 90.44 98 ASP A N 1
ATOM 775 C CA . ASP A 1 98 ? 8.499 6.391 -0.935 1.00 90.44 98 ASP A CA 1
ATOM 776 C C . ASP A 1 98 ? 8.500 7.417 0.211 1.00 90.44 98 ASP A C 1
ATOM 778 O O . ASP A 1 98 ? 8.896 8.562 0.007 1.00 90.44 98 ASP A O 1
ATOM 782 N N . LYS A 1 99 ? 8.078 7.022 1.420 1.00 90.44 99 LYS A N 1
ATOM 783 C CA . LYS A 1 99 ? 8.010 7.899 2.601 1.00 90.44 99 LYS A CA 1
ATOM 784 C C . LYS A 1 99 ? 9.165 7.695 3.591 1.00 90.44 99 LYS A C 1
ATOM 786 O O . LYS A 1 99 ? 9.144 8.300 4.662 1.00 90.44 99 LYS A O 1
ATOM 791 N N . VAL A 1 100 ? 10.151 6.848 3.278 1.00 85.69 100 VAL A N 1
ATOM 792 C CA . VAL A 1 100 ? 11.272 6.519 4.179 1.00 85.69 100 VAL A CA 1
ATOM 793 C C . VAL A 1 100 ? 12.602 6.438 3.431 1.00 85.69 100 VAL A C 1
ATOM 795 O O . VAL A 1 100 ? 12.661 5.965 2.304 1.00 85.69 100 VAL A O 1
ATOM 798 N N . GLU A 1 101 ? 13.698 6.838 4.081 1.00 79.25 101 GLU A N 1
ATOM 799 C CA . GLU A 1 101 ? 15.050 6.685 3.514 1.00 79.25 101 GLU A CA 1
ATOM 800 C C . GLU A 1 101 ? 15.511 5.216 3.475 1.00 79.25 101 GLU A C 1
ATOM 802 O O . GLU A 1 101 ? 16.312 4.837 2.622 1.00 79.25 101 GLU A O 1
ATOM 807 N N . LYS A 1 102 ? 15.003 4.377 4.392 1.00 77.94 102 LYS A N 1
ATOM 808 C CA . LYS A 1 102 ? 15.300 2.938 4.481 1.00 77.94 102 LYS A CA 1
ATOM 809 C C . LYS A 1 102 ? 14.017 2.119 4.556 1.00 77.94 102 LYS A C 1
ATOM 811 O O . LYS A 1 102 ? 13.351 2.073 5.593 1.00 77.94 102 LYS A O 1
ATOM 816 N N . SER A 1 103 ? 13.673 1.454 3.460 1.00 73.56 103 SER A N 1
ATOM 817 C CA . SER A 1 103 ? 12.539 0.530 3.407 1.00 73.56 103 SER A CA 1
ATOM 818 C C . SER A 1 103 ? 12.849 -0.799 4.101 1.00 73.56 103 SER A C 1
ATOM 820 O O . SER A 1 103 ? 14.005 -1.212 4.177 1.00 73.56 103 SER A O 1
ATOM 822 N N . LYS A 1 104 ? 11.806 -1.525 4.522 1.00 67.56 104 LYS A N 1
ATOM 823 C CA . LYS A 1 104 ? 11.948 -2.890 5.054 1.00 67.56 104 LYS A CA 1
ATOM 824 C C . LYS A 1 104 ? 12.754 -3.783 4.091 1.00 67.56 104 LYS A C 1
ATOM 826 O O . LYS A 1 104 ? 12.520 -3.716 2.883 1.00 67.56 104 LYS A O 1
ATOM 831 N N . PRO A 1 105 ? 13.616 -4.676 4.606 1.00 63.91 105 PRO A N 1
ATOM 832 C CA . PRO A 1 105 ? 13.805 -5.018 6.019 1.00 63.91 105 PRO A CA 1
ATOM 833 C C . PRO A 1 105 ? 14.841 -4.147 6.744 1.00 63.91 105 PRO A C 1
ATOM 835 O O . PRO A 1 105 ? 15.103 -4.401 7.911 1.00 63.91 105 PRO A O 1
ATOM 838 N N . ASP A 1 106 ? 15.420 -3.152 6.072 1.00 58.53 106 ASP A N 1
ATOM 839 C CA . ASP A 1 106 ? 16.569 -2.391 6.580 1.00 58.53 106 ASP A CA 1
ATOM 840 C C . ASP A 1 106 ? 16.168 -1.222 7.509 1.00 58.53 106 ASP A C 1
ATOM 842 O O . ASP A 1 106 ? 17.024 -0.421 7.901 1.00 58.53 106 ASP A O 1
ATOM 846 N N . SER A 1 107 ? 14.864 -1.117 7.816 1.00 52.94 107 SER A N 1
ATOM 847 C CA . SER A 1 107 ? 14.247 -0.188 8.778 1.00 52.94 107 SER A CA 1
ATOM 848 C C . SER A 1 107 ? 14.462 -0.615 10.228 1.00 52.94 107 SER A C 1
ATOM 850 O O . SER A 1 107 ? 14.311 -1.824 10.510 1.00 52.94 107 SER A O 1
#

Radius of gyration: 17.9 Å; chains: 1; bounding box: 34×28×51 Å

pLDDT: mean 86.43, std 8.84, range [52.94, 97.81]

Foldseek 3Di:
DDPPVVVVVVVVVVVCVPDPPDPVVVVVVVVVVVVVVVCVVPVVVPADDDPCPVVVLVVCVVVVDAAEAAEQADQVSVCVSCVVVVNNVSHPYYHYVVNDPDHPPRD